Protein AF-A0AAW6XWL3-F1 (afdb_monomer)

pLDDT: mean 80.09, std 15.19, range [43.44, 93.19]

Organism: Streptococcus agalactiae (NCBI:txid1311)

Sequence (83 aa):
MIKLQERGAFMVQPGSEVYEGQVVGENSRNEDMDVNICKEKEKTNMRAVSADSFEGLVPPRTLTLEESLEFAAEDECVEVTPE

InterPro domains:
  IPR042116 GTP-binding protein TypA/BipA, C-terminal [G3DSA:2.40.50.250] (2-63)
  IPR048876 TypA/BipA, C-terminal domain [PF21018] (2-83)

Foldseek 3Di:
DLVCLVFFAFQDDVPDDDDPPDDGTDGPDPDDDDDDPVDDDPPPVDPDDDDPPPPDRDDHDHDDPVRVVVPDDPPDDDDDDPD

Secondary structure (DSSP, 8-state):
-TTTTTTEEE-SPTT----TT---EEESSSS-----SS-----------S-----PPPPPPPPPHHHHHHH--TT--------

Mean predicted aligned error: 8.21 Å

Structure (mmCIF, N/CA/C/O backbone):
data_AF-A0AAW6XWL3-F1
#
_entry.id   AF-A0AAW6XWL3-F1
#
loop_
_atom_site.group_PDB
_atom_site.id
_atom_site.type_symbol
_atom_site.label_atom_id
_atom_site.label_alt_id
_atom_site.label_comp_id
_atom_site.label_asym_id
_atom_site.label_entity_id
_atom_site.label_seq_id
_atom_site.pdbx_PDB_ins_code
_atom_site.Cartn_x
_atom_site.Cartn_y
_atom_site.Cartn_z
_atom_site.occupancy
_atom_site.B_iso_or_equiv
_atom_site.auth_seq_id
_atom_site.auth_comp_id
_atom_site.auth_asym_id
_atom_site.auth_atom_id
_atom_site.pdbx_PDB_model_num
ATOM 1 N N . MET A 1 1 ? 6.816 -2.968 -10.886 1.00 69.75 1 MET A N 1
ATOM 2 C CA . MET A 1 1 ? 6.863 -1.551 -10.451 1.00 69.75 1 MET A CA 1
ATOM 3 C C . MET A 1 1 ? 7.250 -0.559 -11.562 1.00 69.75 1 MET A C 1
ATOM 5 O O . MET A 1 1 ? 6.461 0.338 -11.796 1.00 69.75 1 MET A O 1
ATOM 9 N N . ILE A 1 2 ? 8.356 -0.716 -12.313 1.00 74.00 2 ILE A N 1
ATOM 10 C CA . ILE A 1 2 ? 8.817 0.289 -13.318 1.00 74.00 2 ILE A CA 1
ATOM 11 C C . ILE A 1 2 ? 7.740 0.715 -14.341 1.00 74.00 2 ILE A C 1
ATOM 13 O O . ILE A 1 2 ? 7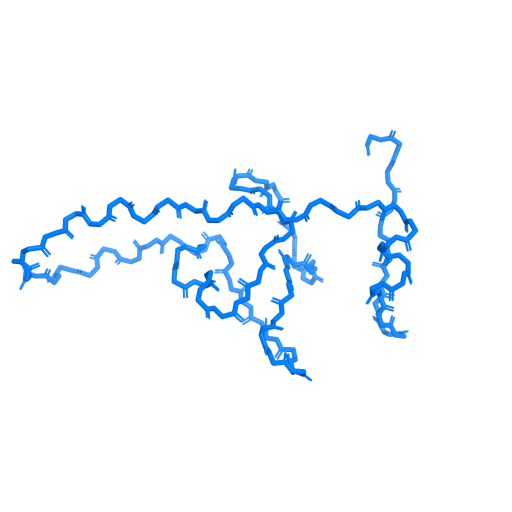.502 1.895 -14.518 1.00 74.00 2 ILE A O 1
ATOM 17 N N . LYS A 1 3 ? 7.018 -0.221 -14.972 1.00 76.69 3 LYS A N 1
ATOM 18 C CA . LYS A 1 3 ? 5.933 0.126 -15.923 1.00 76.69 3 LYS A CA 1
ATOM 19 C C . LYS A 1 3 ? 4.673 0.695 -15.263 1.00 76.69 3 LYS A C 1
ATOM 21 O O . LYS A 1 3 ? 3.802 1.229 -15.937 1.00 76.69 3 LYS A O 1
ATOM 26 N N . LEU A 1 4 ? 4.524 0.463 -13.964 1.00 82.00 4 LEU A N 1
ATOM 27 C CA . LEU A 1 4 ? 3.347 0.861 -13.202 1.00 82.00 4 LEU A CA 1
ATOM 28 C C . LEU A 1 4 ? 3.544 2.247 -12.565 1.00 82.00 4 LEU A C 1
ATOM 30 O O . LEU A 1 4 ? 2.555 2.916 -12.310 1.00 82.00 4 LEU A O 1
ATOM 34 N N . GLN A 1 5 ? 4.789 2.713 -12.396 1.00 80.06 5 GLN A N 1
ATOM 35 C CA . GLN A 1 5 ? 5.088 4.052 -11.866 1.00 80.06 5 GLN A CA 1
ATOM 36 C C . GLN A 1 5 ? 4.603 5.187 -12.784 1.00 80.06 5 GLN A C 1
ATOM 38 O O . GLN A 1 5 ? 4.410 6.307 -12.339 1.00 80.06 5 GLN A O 1
ATOM 43 N N . GLU A 1 6 ? 4.380 4.905 -14.072 1.00 81.44 6 GLU A N 1
ATOM 44 C CA . GLU A 1 6 ? 3.763 5.857 -15.007 1.00 81.44 6 GLU A CA 1
ATOM 45 C C . GLU A 1 6 ? 2.250 6.006 -14.785 1.00 81.44 6 GLU A C 1
ATOM 47 O O . GLU A 1 6 ? 1.638 6.942 -15.292 1.00 81.44 6 GLU A O 1
ATOM 52 N N . ARG A 1 7 ? 1.630 5.057 -14.073 1.00 83.56 7 ARG A N 1
ATOM 53 C CA . ARG A 1 7 ? 0.178 4.991 -13.858 1.00 83.56 7 ARG A CA 1
ATOM 54 C C . ARG A 1 7 ? -0.243 5.504 -12.486 1.00 83.56 7 ARG A C 1
ATOM 56 O O . ARG A 1 7 ? -1.436 5.681 -12.264 1.00 83.56 7 ARG A O 1
ATOM 63 N N . GLY A 1 8 ? 0.706 5.739 -11.586 1.00 84.69 8 GLY A N 1
ATOM 64 C CA . GLY A 1 8 ? 0.404 6.097 -10.211 1.00 84.69 8 GLY A CA 1
ATOM 65 C C . GLY A 1 8 ? 1.639 6.263 -9.336 1.00 84.69 8 GLY A C 1
ATOM 66 O O . GLY A 1 8 ? 2.763 5.977 -9.753 1.00 84.69 8 GLY A O 1
ATOM 67 N N . ALA A 1 9 ? 1.407 6.715 -8.107 1.00 88.50 9 ALA A N 1
ATOM 68 C CA . ALA A 1 9 ? 2.429 6.866 -7.079 1.00 88.50 9 ALA A CA 1
ATOM 69 C C . ALA A 1 9 ? 2.342 5.708 -6.078 1.00 88.50 9 ALA A C 1
ATOM 71 O O . ALA A 1 9 ? 1.282 5.439 -5.522 1.00 88.50 9 ALA A O 1
ATOM 72 N N . PHE A 1 10 ? 3.456 5.018 -5.833 1.00 90.69 10 PHE A N 1
ATOM 73 C CA . PHE A 1 10 ? 3.482 3.906 -4.881 1.00 90.69 10 PHE A CA 1
ATOM 74 C C . PHE A 1 10 ? 3.569 4.386 -3.439 1.00 90.69 10 PHE A C 1
ATOM 76 O O . PHE A 1 10 ? 4.218 5.388 -3.147 1.00 90.69 10 PHE A O 1
ATOM 83 N N . MET A 1 11 ? 2.970 3.607 -2.544 1.00 90.81 11 MET A N 1
ATOM 84 C CA . MET A 1 11 ? 3.101 3.762 -1.093 1.00 90.81 11 MET A CA 1
ATOM 85 C C . MET A 1 11 ? 3.985 2.666 -0.484 1.00 90.81 11 MET A C 1
ATOM 87 O O . MET A 1 11 ? 4.556 2.838 0.589 1.00 90.81 11 MET A O 1
ATOM 91 N N . VAL A 1 12 ? 4.158 1.551 -1.201 1.00 89.31 12 VAL A N 1
ATOM 92 C CA . VAL A 1 12 ? 4.995 0.417 -0.786 1.00 89.31 12 VAL A CA 1
ATOM 93 C C . VAL A 1 12 ? 6.418 0.517 -1.337 1.00 89.31 12 VAL A C 1
ATOM 95 O O . VAL A 1 12 ? 6.643 0.991 -2.455 1.00 89.31 12 VAL A O 1
ATOM 98 N N . GLN A 1 13 ? 7.398 0.036 -0.569 1.00 86.38 13 GLN A N 1
ATOM 99 C CA . GLN A 1 13 ? 8.791 -0.006 -1.010 1.00 86.38 13 GLN A CA 1
ATOM 100 C C . GLN A 1 13 ? 9.060 -1.208 -1.927 1.00 86.38 13 GLN A C 1
ATOM 102 O O . GLN A 1 13 ? 8.408 -2.251 -1.819 1.00 86.38 13 GLN A O 1
ATO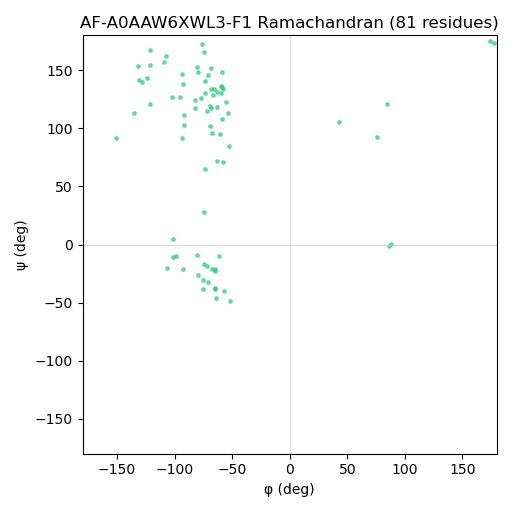M 107 N N . PRO A 1 14 ? 10.047 -1.111 -2.836 1.00 84.50 14 PRO A N 1
ATOM 108 C CA . PRO A 1 14 ? 10.523 -2.271 -3.578 1.00 84.50 14 PRO A CA 1
ATOM 109 C C . PRO A 1 14 ? 10.968 -3.389 -2.638 1.00 84.50 14 PRO A C 1
ATOM 111 O O . PRO A 1 14 ? 11.874 -3.201 -1.832 1.00 84.50 14 PRO A O 1
ATOM 114 N N . GLY A 1 15 ? 10.356 -4.563 -2.783 1.00 84.38 15 GLY A N 1
ATOM 115 C CA . GLY A 1 15 ? 10.652 -5.723 -1.941 1.00 84.38 15 GLY A CA 1
ATOM 116 C C . GLY A 1 15 ? 9.828 -5.805 -0.656 1.00 84.38 15 GLY A C 1
ATOM 117 O O . GLY A 1 15 ? 10.002 -6.775 0.073 1.00 84.38 15 GLY A O 1
ATOM 118 N N . SER A 1 16 ? 8.925 -4.852 -0.394 1.00 87.00 16 SER A N 1
ATOM 119 C CA . SER A 1 16 ? 7.899 -5.020 0.639 1.00 87.00 16 SER A CA 1
ATOM 120 C C . SER A 1 16 ? 7.021 -6.228 0.318 1.00 87.00 16 SER A C 1
ATOM 122 O O . SER A 1 16 ? 6.616 -6.425 -0.831 1.00 87.00 16 SER A O 1
ATOM 124 N N . GLU A 1 17 ? 6.729 -7.027 1.341 1.00 88.69 17 GLU A N 1
ATOM 125 C CA . GLU A 1 17 ? 5.739 -8.094 1.241 1.00 88.69 17 GLU A CA 1
ATOM 126 C C . GLU A 1 17 ? 4.352 -7.473 1.088 1.00 88.69 17 GLU A C 1
ATOM 128 O O . GLU A 1 17 ? 4.011 -6.511 1.776 1.00 88.69 17 GLU A O 1
ATOM 133 N N . VAL A 1 18 ? 3.577 -8.005 0.145 1.00 90.81 18 VAL A N 1
ATOM 134 C CA . VAL A 1 18 ? 2.219 -7.547 -0.139 1.00 90.81 18 VAL A CA 1
ATOM 135 C C . VAL A 1 18 ? 1.267 -8.727 -0.221 1.00 90.81 18 VAL A C 1
ATOM 137 O O . VAL A 1 18 ? 1.679 -9.837 -0.574 1.00 90.81 18 VAL A O 1
ATOM 140 N N . TYR A 1 19 ? -0.007 -8.481 0.064 1.00 91.38 19 TYR A N 1
ATOM 141 C CA . TYR A 1 19 ? -1.069 -9.480 -0.027 1.00 91.38 19 TYR A CA 1
ATOM 142 C C . TYR A 1 19 ? -2.184 -9.060 -0.995 1.00 91.38 19 TYR A C 1
ATOM 144 O O . TYR A 1 19 ? -2.242 -7.932 -1.483 1.00 91.38 19 TYR A O 1
ATOM 152 N N . GLU A 1 20 ? -3.055 -10.011 -1.332 1.00 89.75 20 GLU A N 1
ATOM 153 C CA . GLU A 1 20 ? -4.177 -9.785 -2.244 1.00 89.75 20 GLU A CA 1
ATOM 154 C C . GLU A 1 20 ? -5.205 -8.823 -1.632 1.00 89.75 20 GLU A C 1
ATOM 156 O O . GLU A 1 20 ? -5.658 -9.030 -0.510 1.00 89.75 20 GLU A O 1
ATOM 161 N N . GLY A 1 21 ? -5.576 -7.780 -2.380 1.00 88.50 21 GLY A N 1
ATOM 162 C CA . GLY A 1 21 ? -6.485 -6.727 -1.914 1.00 88.50 21 GLY A CA 1
ATOM 163 C C . GLY A 1 21 ? -5.799 -5.585 -1.158 1.00 88.50 21 GLY A C 1
ATOM 164 O O . GLY A 1 21 ? -6.466 -4.627 -0.786 1.00 88.50 21 GLY A O 1
ATOM 165 N N . GLN A 1 22 ? -4.479 -5.641 -0.955 1.00 92.00 22 GLN A N 1
ATOM 166 C CA . GLN A 1 22 ? -3.739 -4.527 -0.369 1.00 92.00 22 GLN A CA 1
ATOM 167 C C . GLN A 1 22 ? -3.593 -3.371 -1.366 1.00 92.00 22 GLN A C 1
ATOM 169 O O . GLN A 1 22 ? -3.104 -3.555 -2.486 1.00 92.00 22 GLN A O 1
ATOM 174 N N . VAL A 1 23 ? -3.926 -2.156 -0.929 1.00 91.31 23 VAL A N 1
ATOM 175 C CA . VAL A 1 23 ? -3.679 -0.933 -1.701 1.00 91.31 23 VAL A CA 1
ATOM 176 C C . VAL A 1 23 ? -2.181 -0.627 -1.706 1.00 91.31 23 VAL A C 1
ATOM 178 O O . VAL A 1 23 ? -1.566 -0.364 -0.675 1.00 91.31 23 VAL A O 1
ATOM 181 N N . VAL A 1 24 ? -1.566 -0.686 -2.889 1.00 90.56 24 VAL A N 1
ATOM 182 C CA . VAL A 1 24 ? -0.109 -0.517 -3.068 1.00 90.56 24 VAL A CA 1
ATOM 183 C C . VAL A 1 24 ? 0.299 0.890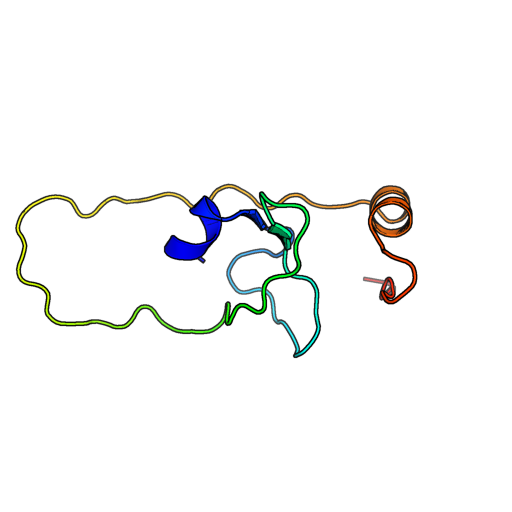 -3.519 1.00 90.56 24 VAL A C 1
ATOM 185 O O . VAL A 1 24 ? 1.492 1.218 -3.554 1.00 90.56 24 VAL A O 1
ATOM 188 N N . GLY A 1 25 ? -0.666 1.727 -3.893 1.00 90.19 25 GLY A N 1
ATOM 189 C CA . GLY A 1 25 ? -0.419 3.071 -4.395 1.00 90.19 25 GLY A CA 1
ATOM 190 C C . GLY A 1 25 ? -1.675 3.769 -4.899 1.00 90.19 25 GLY A C 1
ATOM 191 O O . GLY A 1 25 ? -2.744 3.177 -4.984 1.00 90.19 25 GLY A O 1
ATOM 192 N N . GLU A 1 26 ? -1.501 5.031 -5.266 1.00 89.88 26 GLU A N 1
ATOM 193 C CA . GLU A 1 26 ? -2.545 5.909 -5.781 1.00 89.88 26 GLU A CA 1
ATOM 194 C C . GLU A 1 26 ? -2.530 5.895 -7.311 1.00 89.88 26 GLU A C 1
ATOM 196 O O . GLU A 1 26 ? -1.488 6.131 -7.934 1.00 89.88 26 GLU A O 1
ATOM 201 N N . ASN A 1 27 ? -3.681 5.628 -7.929 1.00 90.81 27 ASN A N 1
ATOM 202 C CA . ASN A 1 27 ? -3.829 5.730 -9.375 1.00 90.81 27 ASN A CA 1
ATOM 203 C C . ASN A 1 27 ? -3.876 7.209 -9.792 1.00 90.81 27 ASN A C 1
ATOM 205 O O . ASN A 1 27 ? -4.517 8.038 -9.161 1.00 90.81 27 ASN A O 1
ATOM 209 N N . SER A 1 28 ? -3.237 7.541 -10.914 1.00 87.62 28 SER A N 1
ATOM 210 C CA . SER A 1 28 ? -3.321 8.870 -11.546 1.00 87.62 28 SER A CA 1
ATOM 211 C C . SER A 1 28 ? -4.736 9.272 -11.995 1.00 87.62 28 SER A C 1
ATOM 213 O O . SER A 1 28 ? -4.961 10.409 -12.415 1.00 87.62 28 SER A O 1
ATOM 215 N N . ARG A 1 29 ? -5.681 8.333 -11.962 1.00 88.31 29 ARG A N 1
ATOM 216 C CA . ARG A 1 29 ? -7.088 8.507 -12.316 1.00 88.31 29 ARG A CA 1
ATOM 217 C C . ARG A 1 29 ? -7.965 8.140 -11.125 1.00 88.31 29 ARG A C 1
ATOM 219 O O . ARG A 1 29 ? -7.593 7.276 -10.345 1.00 88.31 29 ARG A O 1
ATOM 226 N N . ASN A 1 30 ? -9.170 8.705 -11.076 1.00 84.88 30 ASN A N 1
ATOM 227 C CA . ASN A 1 30 ? -10.180 8.432 -10.041 1.00 84.88 30 ASN A CA 1
ATOM 228 C C . ASN A 1 30 ? -10.869 7.057 -10.196 1.00 84.88 30 ASN A C 1
ATOM 230 O O . ASN A 1 30 ? -12.049 6.926 -9.886 1.00 84.88 30 ASN A O 1
ATOM 234 N N . GLU A 1 31 ? -10.191 6.073 -10.781 1.00 88.50 31 GLU A N 1
ATOM 235 C CA . GLU A 1 31 ? -10.703 4.717 -10.976 1.00 88.50 31 GLU A CA 1
ATOM 236 C C . GLU A 1 31 ? -9.737 3.723 -10.337 1.00 88.50 31 GLU A C 1
ATOM 238 O O . GLU A 1 31 ? -8.516 3.899 -10.420 1.00 88.50 31 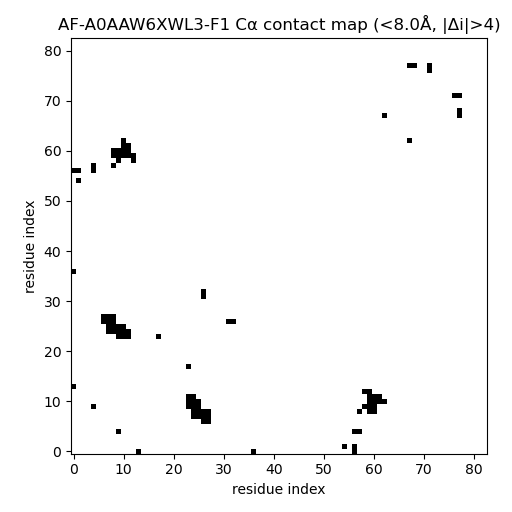GLU A O 1
ATOM 243 N N . ASP A 1 32 ? -10.272 2.662 -9.746 1.00 87.69 32 ASP A N 1
ATOM 244 C CA . ASP A 1 32 ? -9.447 1.608 -9.171 1.00 87.69 32 ASP A CA 1
ATOM 245 C C . ASP A 1 32 ? -8.780 0.792 -10.278 1.00 87.69 32 ASP A C 1
ATOM 247 O O . ASP A 1 32 ? -9.326 0.590 -11.370 1.00 87.69 32 ASP A O 1
ATOM 251 N N . MET A 1 33 ? -7.559 0.331 -10.017 1.00 89.50 33 MET A N 1
ATOM 252 C CA . MET A 1 33 ? -6.821 -0.503 -10.958 1.00 89.50 33 MET A CA 1
ATOM 253 C C . MET A 1 33 ? -6.175 -1.678 -10.238 1.00 89.50 33 MET A C 1
ATOM 255 O O . MET A 1 33 ? -5.185 -1.519 -9.526 1.00 89.50 33 MET A O 1
ATOM 259 N N . ASP A 1 34 ? -6.658 -2.877 -10.551 1.00 89.31 34 ASP A N 1
ATOM 260 C CA . ASP A 1 34 ? -6.018 -4.112 -10.118 1.00 89.31 34 ASP A CA 1
ATOM 261 C C . ASP A 1 34 ? -4.687 -4.302 -10.845 1.00 89.31 34 ASP A C 1
ATOM 263 O O . ASP A 1 34 ? -4.610 -4.419 -12.076 1.00 89.31 34 ASP A O 1
ATOM 267 N N . VAL A 1 35 ? -3.605 -4.349 -10.072 1.00 86.12 35 VAL A N 1
ATOM 268 C CA . VAL A 1 35 ? -2.254 -4.526 -10.599 1.00 86.12 35 VAL A CA 1
ATOM 269 C C . VAL A 1 35 ? -1.535 -5.657 -9.890 1.00 86.12 35 VAL A C 1
ATOM 271 O O . VAL A 1 35 ? -1.567 -5.793 -8.673 1.00 86.12 35 VAL A O 1
ATOM 274 N N . ASN A 1 36 ? -0.795 -6.449 -10.662 1.00 86.75 36 ASN A N 1
ATOM 275 C CA . ASN A 1 36 ? 0.139 -7.409 -10.092 1.00 86.75 36 ASN A CA 1
ATOM 276 C C . ASN A 1 36 ? 1.521 -6.758 -9.953 1.00 86.75 36 ASN A C 1
ATOM 278 O O . ASN A 1 36 ? 2.258 -6.616 -10.935 1.00 86.75 36 ASN A O 1
ATOM 282 N N . ILE A 1 37 ? 1.867 -6.365 -8.727 1.00 84.38 37 ILE A N 1
ATOM 283 C CA . ILE A 1 37 ? 3.141 -5.710 -8.414 1.00 84.38 37 ILE A CA 1
ATOM 284 C C . ILE A 1 37 ? 4.317 -6.694 -8.301 1.00 84.38 37 ILE A C 1
ATOM 286 O O . ILE A 1 37 ? 5.451 -6.314 -8.605 1.00 84.38 37 ILE A O 1
ATOM 290 N N . CYS A 1 38 ? 4.033 -7.956 -7.960 1.00 83.62 38 CYS A N 1
ATOM 291 C CA . CYS A 1 38 ? 4.998 -9.053 -7.836 1.00 83.62 38 CYS A CA 1
ATOM 29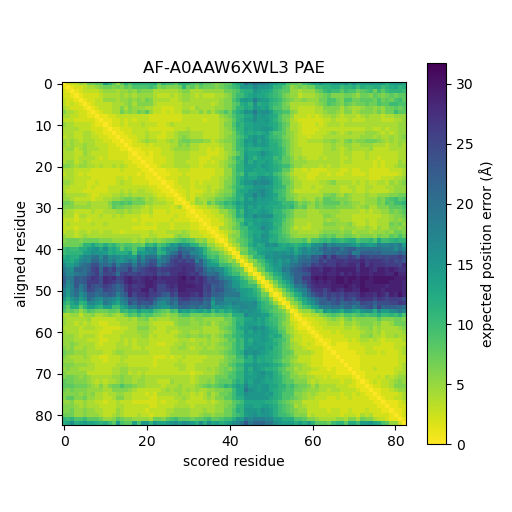2 C C . CYS A 1 38 ? 5.384 -9.674 -9.185 1.00 83.62 38 CYS A C 1
ATOM 294 O O . CYS A 1 38 ? 6.300 -10.493 -9.252 1.00 83.62 38 CYS A O 1
ATOM 296 N N . LYS A 1 39 ? 4.693 -9.312 -10.275 1.00 75.81 39 LYS A N 1
ATOM 297 C CA . LYS A 1 39 ? 4.982 -9.861 -11.598 1.00 75.81 39 LYS A CA 1
ATOM 298 C C . LYS A 1 39 ? 6.390 -9.456 -12.032 1.00 75.81 39 LYS A C 1
ATOM 300 O O . LYS A 1 39 ? 6.691 -8.274 -12.223 1.00 75.81 39 LYS A O 1
ATOM 305 N N . GLU A 1 40 ? 7.238 -10.459 -12.243 1.00 63.66 40 GLU A N 1
ATOM 306 C CA . GLU A 1 40 ? 8.569 -10.262 -12.802 1.00 63.66 40 GLU A CA 1
ATOM 307 C C . GLU A 1 40 ? 8.488 -9.608 -14.187 1.00 63.66 40 GLU A C 1
ATOM 309 O O . GLU A 1 40 ? 7.551 -9.819 -14.966 1.00 63.66 40 GLU A O 1
ATOM 314 N N . LYS A 1 41 ? 9.502 -8.801 -14.517 1.00 61.12 41 LYS A N 1
ATOM 315 C CA . LYS A 1 41 ? 9.661 -8.251 -15.865 1.00 61.12 41 LYS A CA 1
ATOM 316 C C . LYS A 1 41 ? 9.780 -9.428 -16.833 1.00 61.12 41 LYS A C 1
ATOM 318 O O . LYS A 1 41 ? 10.818 -10.086 -16.864 1.00 61.12 41 LYS A O 1
ATOM 323 N N . GLU A 1 42 ? 8.741 -9.673 -17.634 1.00 53.44 42 GLU A N 1
ATOM 324 C CA . GLU A 1 42 ? 8.823 -10.636 -18.732 1.00 53.44 42 GLU A CA 1
ATOM 325 C C . GLU A 1 42 ? 10.027 -10.262 -19.601 1.00 53.44 42 GLU A C 1
ATOM 327 O O . GLU A 1 42 ? 10.055 -9.204 -20.238 1.00 53.44 42 GLU A O 1
ATOM 332 N N . LYS A 1 43 ? 11.049 -11.125 -19.601 1.00 47.09 43 LYS A N 1
ATOM 333 C CA . LYS A 1 43 ? 12.178 -11.051 -20.530 1.00 47.09 43 LYS A CA 1
ATOM 334 C C . LYS A 1 43 ? 11.695 -11.500 -21.905 1.00 47.09 43 LYS A C 1
ATOM 336 O O . LYS A 1 43 ? 12.109 -12.534 -22.420 1.00 47.09 43 LYS A O 1
ATOM 341 N N . THR A 1 44 ? 10.781 -10.752 -22.510 1.00 51.75 44 THR A N 1
ATOM 342 C CA . THR A 1 44 ? 10.476 -10.945 -23.922 1.00 51.75 44 THR A CA 1
ATOM 343 C C . THR A 1 44 ? 11.719 -10.487 -24.678 1.00 51.75 44 THR A C 1
ATOM 345 O O . THR A 1 44 ? 12.136 -9.341 -24.529 1.00 51.75 44 THR A O 1
ATOM 348 N N . ASN A 1 45 ? 12.360 -11.401 -25.412 1.00 43.44 45 ASN A N 1
ATOM 349 C CA . ASN A 1 45 ? 13.545 -11.174 -26.247 1.00 43.44 45 ASN A CA 1
ATOM 350 C C . ASN A 1 45 ? 13.288 -10.094 -27.319 1.00 43.44 45 ASN A C 1
ATOM 352 O O . ASN A 1 45 ? 13.178 -10.392 -28.507 1.00 43.44 45 ASN A O 1
ATOM 356 N N . MET A 1 46 ? 13.182 -8.830 -26.921 1.00 50.19 46 MET A N 1
ATOM 357 C CA . MET A 1 46 ? 13.045 -7.704 -27.827 1.00 50.19 46 MET A CA 1
ATOM 358 C C . MET A 1 46 ? 14.450 -7.165 -28.092 1.00 50.19 46 MET A C 1
ATOM 360 O O . MET A 1 46 ? 14.995 -6.360 -27.343 1.00 50.19 46 MET A O 1
ATOM 364 N N . ARG A 1 47 ? 15.071 -7.679 -29.159 1.00 55.97 47 ARG A N 1
ATOM 365 C CA . ARG A 1 47 ? 16.225 -7.044 -29.802 1.00 55.97 47 ARG A CA 1
ATOM 366 C C . ARG A 1 47 ? 15.803 -5.653 -30.296 1.00 55.97 47 ARG A C 1
ATOM 368 O O . ARG A 1 47 ? 15.276 -5.532 -31.394 1.00 55.97 47 ARG A O 1
ATOM 375 N N . ALA A 1 48 ? 16.055 -4.632 -29.492 1.00 49.56 48 ALA A N 1
ATOM 376 C CA . ALA A 1 48 ? 16.146 -3.224 -29.877 1.00 49.56 48 ALA A CA 1
ATOM 377 C C . ALA A 1 48 ? 17.132 -2.604 -28.876 1.00 49.56 48 ALA A C 1
ATOM 379 O O . ALA A 1 48 ? 16.846 -2.510 -27.693 1.00 49.56 48 ALA A O 1
ATOM 380 N N . VAL A 1 49 ? 18.425 -2.566 -29.200 1.00 47.94 49 VAL A N 1
ATOM 381 C CA . VAL A 1 49 ? 19.105 -1.361 -29.697 1.00 47.94 49 VAL A CA 1
ATOM 382 C C . VAL A 1 49 ? 18.689 -0.119 -28.897 1.00 47.94 49 V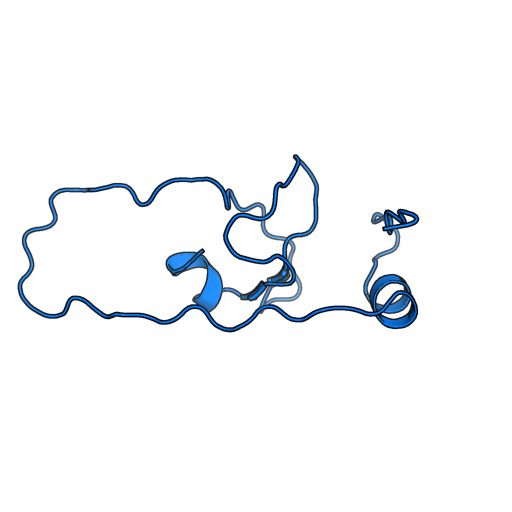AL A C 1
ATOM 384 O O . VAL A 1 49 ? 17.629 0.453 -29.134 1.00 47.94 49 VAL A O 1
ATOM 387 N N . SER A 1 50 ? 19.622 0.325 -28.048 1.00 44.00 50 SER A N 1
ATOM 388 C CA . SER A 1 50 ? 19.683 1.583 -27.279 1.00 44.00 50 SER A CA 1
ATOM 389 C C . SER A 1 50 ? 18.944 1.643 -25.934 1.00 44.00 50 SER A C 1
ATOM 391 O O . SER A 1 50 ? 17.725 1.580 -25.875 1.00 44.00 50 SER A O 1
ATOM 393 N N . ALA A 1 51 ? 19.747 1.920 -24.899 1.00 46.44 51 ALA A N 1
ATOM 394 C CA . ALA A 1 51 ? 19.409 2.347 -23.543 1.00 46.44 51 ALA A CA 1
ATOM 395 C C . ALA A 1 51 ? 18.868 1.264 -22.593 1.00 46.44 51 ALA A C 1
ATOM 397 O O . ALA A 1 51 ? 17.666 1.073 -22.440 1.00 46.44 51 ALA A O 1
ATOM 398 N N . ASP A 1 52 ? 19.788 0.649 -21.842 1.00 50.09 52 ASP A N 1
ATOM 399 C CA . ASP A 1 52 ? 19.560 0.393 -20.417 1.00 50.09 52 ASP A CA 1
ATOM 400 C C . ASP A 1 52 ? 19.175 1.728 -19.760 1.00 50.09 52 ASP A C 1
ATOM 402 O O . ASP A 1 52 ? 20.021 2.478 -19.268 1.00 50.09 52 ASP A O 1
ATOM 406 N N . SER A 1 53 ? 17.895 2.085 -19.821 1.00 50.47 53 SER A N 1
ATOM 407 C CA . SER A 1 53 ? 17.356 3.135 -18.982 1.00 50.47 53 SER A CA 1
ATOM 408 C C . SER A 1 53 ? 17.354 2.584 -17.559 1.00 50.47 53 SER A C 1
ATOM 410 O O . SER A 1 53 ? 16.515 1.770 -17.172 1.00 50.47 53 SER A O 1
ATOM 412 N N . PHE A 1 54 ? 18.344 3.011 -16.774 1.00 48.72 54 PHE A N 1
ATOM 413 C CA . PHE A 1 54 ? 18.252 3.026 -15.318 1.00 48.72 54 PHE A CA 1
ATOM 414 C C . PHE A 1 54 ? 17.125 4.000 -14.945 1.00 48.72 54 PHE A C 1
ATOM 416 O O . PHE A 1 54 ? 17.364 5.119 -14.500 1.00 48.72 54 PHE A O 1
ATOM 423 N N . GLU A 1 55 ? 15.879 3.607 -15.199 1.00 57.88 55 GLU A N 1
ATOM 424 C CA . GLU A 1 55 ? 14.713 4.267 -14.632 1.00 57.88 55 GLU A CA 1
ATOM 425 C C . GLU A 1 55 ? 14.748 3.978 -13.137 1.00 57.88 55 GLU A C 1
ATOM 427 O O . GLU A 1 55 ? 14.374 2.897 -12.675 1.00 57.88 55 GLU A O 1
ATOM 432 N N . GLY A 1 56 ? 15.305 4.932 -12.390 1.00 67.31 56 GLY A N 1
ATOM 433 C CA . GLY A 1 56 ? 15.225 4.937 -10.941 1.00 67.31 56 GLY A CA 1
ATOM 434 C C . GLY A 1 56 ? 13.758 4.932 -10.538 1.00 67.31 56 GLY A C 1
ATOM 435 O O . GLY A 1 56 ? 12.955 5.675 -11.102 1.00 67.31 56 GLY A O 1
ATOM 436 N N . LEU A 1 57 ? 13.410 4.070 -9.587 1.00 74.31 57 LEU A N 1
ATOM 437 C CA . LEU A 1 57 ? 12.063 4.062 -9.052 1.00 74.31 57 LEU A CA 1
ATOM 438 C C . LEU A 1 57 ? 11.818 5.376 -8.310 1.00 74.31 57 LEU A C 1
ATOM 440 O O . LEU A 1 57 ? 12.657 5.792 -7.507 1.00 74.31 57 LEU A O 1
ATOM 444 N N . VAL A 1 58 ? 10.671 6.005 -8.552 1.00 82.31 58 VAL A N 1
ATOM 445 C CA . VAL A 1 58 ? 10.237 7.133 -7.723 1.00 82.31 58 VAL A CA 1
ATOM 446 C C . VAL A 1 58 ? 10.106 6.635 -6.276 1.00 82.31 58 VAL A C 1
ATOM 448 O O . VAL A 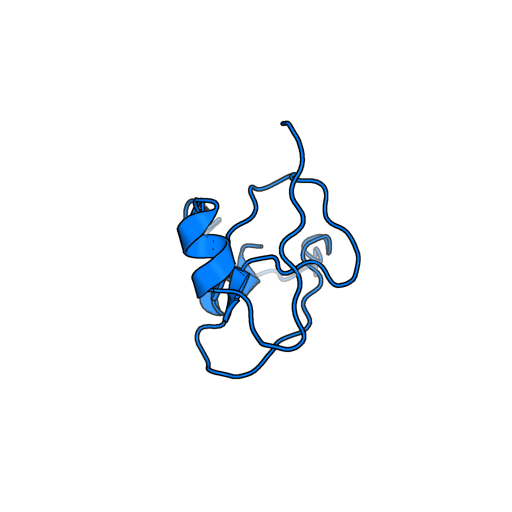1 58 ? 9.511 5.572 -6.068 1.00 82.31 58 VAL A O 1
ATOM 451 N N . PRO A 1 59 ? 10.682 7.339 -5.281 1.00 83.81 59 PRO A N 1
ATOM 452 C CA . PRO A 1 59 ? 10.552 6.934 -3.889 1.00 83.81 59 PRO A CA 1
ATOM 453 C C . PRO A 1 59 ? 9.068 6.884 -3.504 1.00 83.81 59 PRO A C 1
ATOM 455 O O . PRO A 1 59 ? 8.321 7.798 -3.866 1.00 83.81 59 PRO A O 1
ATOM 458 N N . PRO A 1 60 ? 8.628 5.830 -2.800 1.00 88.81 60 PRO A N 1
ATOM 459 C CA . PRO A 1 60 ? 7.238 5.712 -2.407 1.00 88.81 60 PRO A CA 1
ATOM 460 C C . PRO A 1 60 ? 6.872 6.773 -1.371 1.00 88.81 60 PRO A C 1
ATOM 462 O O . PRO A 1 60 ? 7.709 7.227 -0.586 1.00 88.81 60 PRO A O 1
ATOM 465 N N . ARG A 1 61 ? 5.598 7.152 -1.369 1.00 89.38 61 ARG A N 1
ATOM 466 C CA . ARG A 1 61 ? 5.025 8.066 -0.387 1.00 89.38 61 ARG A CA 1
ATOM 467 C C . ARG A 1 61 ? 4.671 7.286 0.876 1.00 89.38 61 ARG A C 1
ATOM 469 O O . ARG A 1 61 ? 3.816 6.410 0.843 1.00 89.38 61 ARG A O 1
ATOM 476 N N . THR A 1 62 ? 5.310 7.634 1.985 1.00 88.31 62 THR A N 1
ATOM 477 C CA . THR A 1 62 ? 4.940 7.120 3.306 1.00 88.31 62 THR A CA 1
ATOM 478 C C . THR A 1 62 ? 3.774 7.936 3.845 1.00 88.31 62 THR A C 1
ATOM 480 O O . THR A 1 62 ? 3.889 9.156 3.942 1.00 88.31 62 THR A O 1
ATOM 483 N N . LEU A 1 63 ? 2.678 7.265 4.189 1.00 90.12 63 LEU A N 1
ATOM 484 C CA . LEU A 1 63 ? 1.527 7.880 4.844 1.00 90.12 63 LEU A CA 1
ATOM 485 C C . LEU A 1 63 ? 1.657 7.748 6.361 1.00 90.12 63 LEU A C 1
ATOM 487 O O . LEU A 1 63 ? 2.056 6.703 6.877 1.00 90.12 63 LEU A O 1
ATOM 491 N N . THR A 1 64 ? 1.318 8.813 7.078 1.00 93.19 64 THR A N 1
ATOM 492 C CA . THR A 1 64 ? 1.040 8.755 8.517 1.00 93.19 64 THR A CA 1
ATOM 493 C C . THR A 1 64 ? -0.324 8.111 8.774 1.00 93.19 64 THR A C 1
ATOM 495 O O . THR A 1 64 ? -1.143 8.001 7.869 1.00 93.19 64 THR A O 1
ATOM 498 N N . LEU A 1 65 ? -0.610 7.710 10.019 1.00 89.50 65 LEU A N 1
ATOM 499 C CA . LEU A 1 65 ? -1.922 7.148 10.372 1.00 89.50 65 LEU A CA 1
ATOM 500 C C . LEU A 1 65 ? -3.077 8.105 10.034 1.00 89.50 65 LEU A C 1
ATOM 502 O O . LEU A 1 65 ? -4.118 7.670 9.555 1.00 89.50 65 LEU A O 1
ATOM 506 N N . GLU A 1 66 ? -2.887 9.399 10.277 1.00 93.00 66 GLU A N 1
ATOM 507 C CA . GLU A 1 66 ? -3.882 10.437 9.994 1.00 93.00 66 GLU A CA 1
ATOM 508 C C . GLU A 1 66 ? -4.147 10.544 8.488 1.00 93.00 66 GLU A C 1
ATOM 510 O O . GLU A 1 66 ? -5.299 10.514 8.066 1.00 93.00 66 GLU A O 1
ATOM 515 N N . GLU A 1 67 ? -3.086 10.568 7.675 1.00 92.00 67 GLU A N 1
ATOM 516 C CA . GLU A 1 67 ? -3.199 10.571 6.213 1.00 92.00 67 GLU A CA 1
ATOM 517 C C . GLU A 1 67 ? -3.809 9.274 5.674 1.00 92.00 67 GLU A C 1
ATOM 519 O O . GLU A 1 67 ? -4.587 9.324 4.730 1.00 92.00 67 GLU A O 1
ATOM 524 N N . SER A 1 68 ? -3.493 8.117 6.261 1.00 91.06 68 SER A N 1
ATOM 525 C CA . SER A 1 68 ? -4.088 6.834 5.866 1.00 91.06 68 SER A CA 1
ATOM 526 C C . SER A 1 68 ? -5.592 6.796 6.139 1.00 91.06 68 SER A C 1
ATOM 528 O O . SER A 1 68 ? -6.345 6.257 5.334 1.00 91.06 68 SER A O 1
ATOM 530 N N . LEU A 1 69 ? -6.039 7.385 7.253 1.00 90.56 69 LEU A N 1
ATOM 531 C CA . LEU A 1 69 ? -7.461 7.499 7.587 1.00 90.56 69 LEU A CA 1
ATOM 532 C C . LEU A 1 69 ? -8.200 8.496 6.689 1.00 90.56 69 LEU A C 1
ATOM 534 O O . LEU A 1 69 ? -9.383 8.307 6.433 1.00 90.56 69 LEU A O 1
ATOM 538 N N . GLU A 1 70 ? -7.528 9.553 6.232 1.00 91.19 70 GLU A N 1
ATOM 539 C CA . GLU A 1 70 ? -8.089 10.494 5.254 1.00 91.19 70 GLU A CA 1
ATOM 540 C C . GLU A 1 70 ? -8.105 9.908 3.835 1.00 91.19 70 GLU A C 1
ATOM 542 O O . GLU A 1 70 ? -8.980 10.239 3.038 1.00 91.19 70 GLU A O 1
ATOM 547 N N . PHE A 1 71 ? -7.142 9.041 3.523 1.00 89.88 71 PHE A N 1
ATOM 548 C CA . PHE A 1 71 ? -7.011 8.407 2.218 1.00 89.88 71 PHE A CA 1
ATOM 549 C C . PHE A 1 71 ? -8.032 7.286 1.990 1.00 89.88 71 PHE A C 1
ATOM 551 O O . PHE A 1 71 ? -8.531 7.159 0.876 1.00 89.88 71 PHE A O 1
ATOM 558 N N . ALA A 1 72 ? -8.331 6.486 3.018 1.00 90.00 72 ALA A N 1
ATOM 559 C CA . ALA A 1 72 ? -9.194 5.315 2.886 1.00 90.00 72 ALA A CA 1
ATOM 560 C C . ALA A 1 72 ? -10.637 5.676 2.480 1.00 90.00 72 ALA A C 1
ATOM 562 O O . ALA A 1 72 ? -11.278 6.536 3.093 1.00 90.00 72 ALA A O 1
ATOM 563 N N . ALA A 1 73 ? -11.161 4.976 1.473 1.00 89.69 73 ALA A N 1
ATOM 564 C CA . ALA A 1 73 ? -12.558 5.054 1.054 1.00 89.69 73 ALA A CA 1
ATOM 565 C C . ALA A 1 73 ? -13.508 4.284 1.998 1.00 89.69 73 ALA A C 1
ATOM 567 O O . ALA A 1 73 ? -13.086 3.578 2.914 1.00 89.69 73 ALA A O 1
ATOM 568 N N . GLU A 1 74 ? -14.825 4.415 1.786 1.00 90.31 74 GLU A N 1
ATOM 569 C CA . GLU A 1 74 ? -15.848 3.782 2.642 1.00 90.31 74 GLU A CA 1
ATOM 570 C C . GLU A 1 74 ? -15.831 2.241 2.602 1.00 90.31 74 GLU A C 1
ATOM 572 O O . GLU A 1 74 ? -16.332 1.598 3.527 1.00 90.31 74 GLU A O 1
ATOM 577 N N . ASP A 1 75 ? -15.290 1.648 1.539 1.00 92.00 75 ASP A N 1
ATOM 578 C CA . ASP A 1 75 ? -15.135 0.206 1.336 1.00 92.00 75 ASP A CA 1
ATOM 579 C C . ASP A 1 75 ? -13.712 -0.308 1.614 1.00 92.00 75 ASP A C 1
ATOM 581 O O . ASP A 1 75 ? -13.443 -1.502 1.463 1.00 92.00 75 ASP A O 1
ATOM 585 N N . GLU A 1 76 ? -12.824 0.565 2.088 1.00 91.00 76 GLU A N 1
ATOM 586 C CA . GLU A 1 76 ? -11.442 0.247 2.432 1.00 91.00 76 GLU A CA 1
ATOM 587 C C . GLU A 1 76 ? -11.218 0.230 3.953 1.00 91.00 76 GLU A C 1
ATOM 589 O O . GLU A 1 76 ? -11.993 0.762 4.750 1.00 91.00 76 GLU A O 1
ATOM 594 N N . CYS A 1 77 ? -10.117 -0.395 4.374 1.00 91.56 77 CYS A N 1
ATOM 595 C CA . CYS A 1 77 ? -9.720 -0.491 5.776 1.00 91.56 77 CYS A CA 1
ATOM 596 C C . CYS A 1 77 ? -8.251 -0.096 5.943 1.00 91.56 77 CYS A C 1
ATOM 598 O O . CYS A 1 77 ? -7.399 -0.496 5.153 1.00 91.56 77 CYS A O 1
ATOM 600 N N . VAL A 1 78 ? -7.939 0.607 7.034 1.00 93.00 78 VAL A N 1
ATOM 601 C CA . VAL A 1 78 ? -6.554 0.859 7.449 1.00 93.00 78 VAL A CA 1
ATOM 602 C C . VAL A 1 78 ? -6.114 -0.247 8.404 1.00 93.00 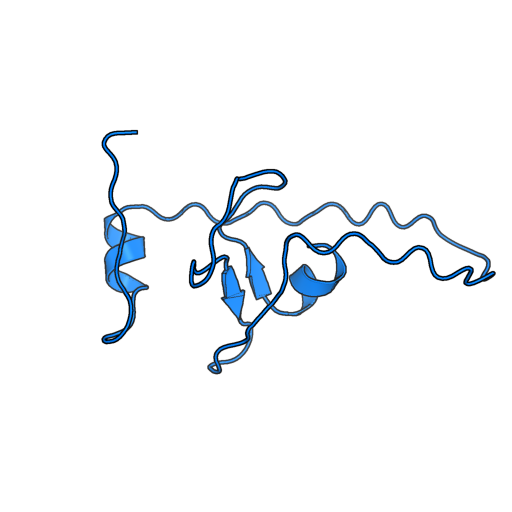78 VAL A C 1
ATOM 604 O O . VAL A 1 78 ? -6.603 -0.343 9.532 1.00 93.00 78 VAL A O 1
ATOM 607 N N . GLU A 1 79 ? -5.189 -1.091 7.956 1.00 91.88 79 GLU A N 1
ATOM 608 C CA . GLU A 1 79 ? -4.527 -2.078 8.809 1.00 91.88 79 GLU A CA 1
ATOM 609 C C . GLU A 1 79 ? -3.467 -1.385 9.677 1.00 91.88 79 GLU A C 1
ATOM 611 O O . GLU A 1 79 ? -2.600 -0.679 9.165 1.00 91.88 79 GLU A O 1
ATOM 616 N N . VAL A 1 80 ? -3.539 -1.571 11.000 1.00 91.25 80 VAL A N 1
ATOM 617 C CA . VAL A 1 80 ? -2.615 -0.943 11.957 1.00 91.25 80 VAL A CA 1
ATOM 618 C C . VAL A 1 80 ? -1.898 -2.013 12.767 1.00 91.25 80 VAL A C 1
ATOM 620 O O . VAL A 1 80 ? -2.528 -2.781 13.500 1.00 91.25 80 VAL A O 1
ATOM 623 N N . THR A 1 81 ? -0.571 -2.015 12.676 1.00 90.50 81 THR A N 1
ATOM 624 C CA . THR A 1 81 ? 0.325 -2.857 13.472 1.00 90.50 81 THR A CA 1
ATOM 625 C C . THR A 1 81 ? 1.099 -2.019 14.498 1.00 90.50 81 THR A C 1
ATOM 627 O O . THR A 1 81 ? 1.215 -0.806 14.343 1.00 90.50 81 THR A O 1
ATOM 630 N N . PRO A 1 82 ? 1.601 -2.622 15.594 1.00 89.81 82 PRO A N 1
ATOM 631 C CA . PRO A 1 82 ? 2.482 -1.927 16.541 1.00 89.81 82 PRO A CA 1
ATOM 632 C C . PRO A 1 82 ? 3.859 -1.559 15.968 1.00 89.81 82 PRO A C 1
ATOM 634 O O . PRO A 1 82 ? 4.541 -0.712 16.546 1.00 89.81 82 PRO A O 1
ATOM 637 N N . GLU A 1 83 ? 4.271 -2.252 14.903 1.00 70.19 83 GLU A N 1
ATOM 638 C CA . GLU A 1 83 ? 5.434 -1.929 14.066 1.00 70.19 83 GLU A CA 1
ATOM 639 C C . GLU A 1 83 ? 5.051 -0.945 12.963 1.00 70.19 83 GLU A C 1
ATOM 641 O O . GLU A 1 83 ? 3.924 -1.099 12.430 1.00 70.19 83 GLU A O 1
#

Solvent-accessible surface area (backbone atoms only — not comparable to full-atom values): 5955 Å² total; per-residue (Å²): 85,80,86,51,54,84,51,27,53,40,46,54,58,94,86,59,89,82,63,92,90,60,86,54,53,48,55,78,51,102,58,93,75,95,72,76,66,83,58,71,82,77,83,69,89,68,93,65,87,82,75,90,71,81,73,72,76,78,81,46,52,82,71,52,74,69,54,44,64,70,66,50,52,96,93,53,80,84,86,84,66,101,115

Radius of gyration: 15.33 Å; Cα contacts (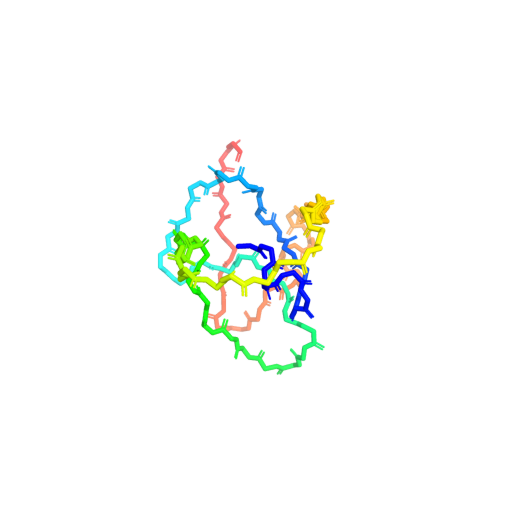8 Å, |Δi|>4): 49; chains: 1; bounding box: 36×22×46 Å